Protein AF-X7ZCU8-F1 (afdb_monomer_lite)

Organism: NCBI:txid1299326

Secondary structure (DSSP, 8-state):
--TTS----TTS--TTTS-----HHHHHHHHHHHHHHHHTT------HHHHHHHHHTT-HHHHHHHHHHHTTS--

Radius of gyration: 14.74 Å; chains: 1; bounding box: 27×31×39 Å

Sequence (75 aa):
MLDCGHYADPHVGCRRCEPAPVTDVQAGGAVAAIEHLDAHGYPGLADYRTCRGMWRIGQRALAVAVHRRTSGEVA

Foldseek 3Di:
DDPVPDDDDPPDPDPVPPPDQQDLVNLVVLVVVQVVCVVVVHHRADDPSSLVSCVVNPVVVVSVVRVCVNVVVDD

Structure (mmCIF, N/CA/C/O backbone):
data_AF-X7ZCU8-F1
#
_entry.id   AF-X7ZCU8-F1
#
loop_
_atom_site.group_PDB
_atom_site.id
_atom_site.type_symbol
_atom_site.label_atom_id
_atom_site.label_alt_id
_atom_site.label_comp_id
_atom_site.label_asym_id
_atom_site.label_entity_id
_atom_site.label_seq_id
_atom_site.pdbx_PDB_ins_code
_atom_site.Cartn_x
_atom_site.Cartn_y
_atom_site.Cartn_z
_atom_site.occupancy
_atom_site.B_iso_or_equiv
_atom_site.auth_seq_id
_atom_site.auth_comp_id
_atom_site.auth_asym_id
_atom_site.auth_atom_id
_atom_site.pdbx_PDB_model_num
ATOM 1 N N . MET A 1 1 ? 10.594 24.019 -20.095 1.00 58.47 1 MET A N 1
ATOM 2 C CA . MET A 1 1 ? 11.274 22.781 -20.529 1.00 58.47 1 MET A CA 1
ATOM 3 C C . MET A 1 1 ? 12.128 22.349 -19.353 1.00 58.47 1 MET A C 1
ATOM 5 O O . MET A 1 1 ? 12.817 23.211 -18.827 1.00 58.47 1 MET A O 1
ATOM 9 N N . LEU A 1 2 ? 11.988 21.115 -18.863 1.00 63.41 2 LEU A N 1
ATOM 10 C CA . LEU A 1 2 ? 12.804 20.633 -17.740 1.00 63.41 2 LEU A CA 1
ATOM 11 C C . LEU A 1 2 ? 14.244 20.367 -18.205 1.00 63.41 2 LEU A C 1
ATOM 13 O O . LEU A 1 2 ? 14.449 20.116 -19.391 1.00 63.41 2 LEU A O 1
ATOM 17 N N . ASP A 1 3 ? 15.206 20.319 -17.280 1.00 69.62 3 ASP A N 1
ATOM 18 C CA . ASP A 1 3 ? 16.634 20.066 -17.577 1.00 69.62 3 ASP A CA 1
ATOM 19 C C . ASP A 1 3 ? 16.879 18.756 -18.347 1.00 69.62 3 ASP A C 1
ATOM 21 O O . ASP A 1 3 ? 17.842 18.612 -19.091 1.00 69.62 3 ASP A O 1
ATOM 25 N N . CYS A 1 4 ? 15.954 17.805 -18.232 1.00 73.56 4 CYS A N 1
ATOM 26 C CA . CYS A 1 4 ? 15.949 16.553 -18.985 1.00 73.56 4 CYS A CA 1
ATOM 27 C C . CYS A 1 4 ? 15.418 16.653 -20.435 1.00 73.56 4 CYS A C 1
ATOM 29 O O . CYS A 1 4 ? 15.207 15.624 -21.074 1.00 73.56 4 CYS A O 1
ATOM 31 N N . GLY A 1 5 ? 15.130 17.855 -20.947 1.00 72.88 5 GLY A N 1
ATOM 32 C CA . GLY A 1 5 ? 14.657 18.093 -22.320 1.00 72.88 5 GLY A CA 1
ATOM 33 C C . GLY A 1 5 ? 13.179 17.769 -22.576 1.00 72.88 5 GLY A C 1
ATOM 34 O O . GLY A 1 5 ? 12.677 17.983 -23.677 1.00 72.88 5 GLY A O 1
ATOM 35 N N . HIS A 1 6 ? 12.445 17.284 -21.572 1.00 73.31 6 HIS A N 1
ATOM 36 C CA . HIS A 1 6 ? 11.019 16.989 -21.694 1.00 73.31 6 HIS A CA 1
ATOM 37 C C . HIS A 1 6 ? 10.141 18.180 -21.277 1.00 73.31 6 HIS A C 1
ATOM 39 O O . HIS A 1 6 ? 10.430 18.897 -20.312 1.00 73.31 6 HIS A O 1
ATOM 45 N N . TYR A 1 7 ? 9.023 18.367 -21.985 1.00 63.09 7 TYR A N 1
ATOM 46 C CA . TYR A 1 7 ? 7.943 19.248 -21.544 1.00 63.09 7 TYR A CA 1
ATOM 47 C C . TYR A 1 7 ? 7.159 18.549 -20.433 1.00 63.09 7 TYR A C 1
ATOM 49 O O . TYR A 1 7 ? 6.403 17.614 -20.689 1.00 63.09 7 TYR A O 1
ATOM 57 N N . ALA A 1 8 ? 7.357 18.995 -19.199 1.00 64.38 8 ALA A N 1
ATOM 58 C CA . ALA A 1 8 ? 6.467 18.696 -18.091 1.00 64.38 8 ALA A CA 1
ATOM 59 C C . ALA A 1 8 ? 6.238 19.973 -17.279 1.00 64.38 8 ALA A C 1
ATOM 61 O O . ALA A 1 8 ? 6.955 20.967 -17.442 1.00 64.38 8 ALA A O 1
ATOM 62 N N . ASP A 1 9 ? 5.200 19.930 -16.457 1.00 65.25 9 ASP A N 1
ATOM 63 C CA . ASP A 1 9 ? 4.892 20.960 -15.477 1.00 65.25 9 ASP A CA 1
ATOM 64 C C . ASP A 1 9 ? 6.117 21.205 -14.564 1.00 65.25 9 ASP A C 1
ATOM 66 O O . ASP A 1 9 ? 6.705 20.233 -14.095 1.00 65.25 9 ASP A O 1
ATOM 70 N N . PRO A 1 10 ? 6.543 22.458 -14.310 1.00 63.44 10 PRO A N 1
ATOM 71 C CA . PRO A 1 10 ? 7.707 22.746 -13.462 1.00 63.44 10 PRO A CA 1
ATOM 72 C C . PRO A 1 10 ? 7.580 22.235 -12.019 1.00 63.44 10 PRO A C 1
ATOM 74 O O . PRO A 1 10 ? 8.587 22.047 -11.342 1.00 63.44 10 PRO A O 1
ATOM 77 N N . HIS A 1 11 ? 6.353 22.030 -11.545 1.00 62.75 11 HIS A N 1
ATOM 78 C CA . HIS A 1 11 ? 6.014 21.552 -10.208 1.00 62.75 11 HIS A CA 1
ATOM 79 C C . HIS A 1 11 ? 5.788 20.035 -10.156 1.00 62.75 11 HIS A C 1
ATOM 81 O O . HIS A 1 11 ? 5.609 19.483 -9.070 1.00 62.75 11 HIS A O 1
ATOM 87 N N . VAL A 1 12 ? 5.825 19.338 -11.298 1.00 61.81 12 VAL A N 1
ATOM 88 C CA . VAL A 1 12 ? 5.695 17.879 -11.380 1.00 61.81 12 VAL A CA 1
ATOM 89 C C . VAL A 1 12 ? 6.955 17.304 -12.021 1.00 61.81 12 VAL A C 1
ATOM 91 O O . VAL A 1 12 ? 7.352 17.691 -13.117 1.00 61.81 12 VAL A O 1
ATOM 94 N N . GLY A 1 13 ? 7.591 16.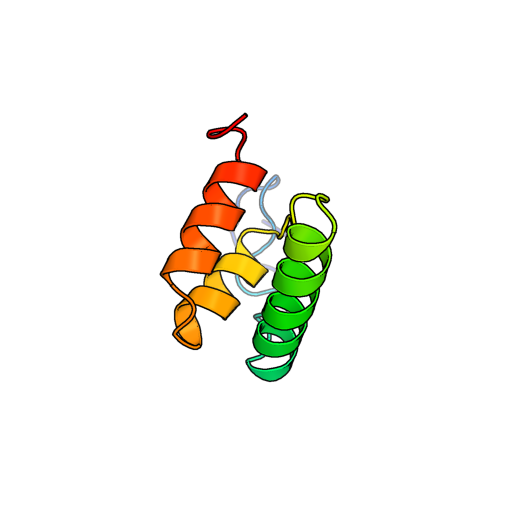345 -11.344 1.00 62.44 13 GLY A N 1
ATOM 95 C CA . GLY A 1 13 ? 8.762 15.653 -11.880 1.00 62.44 13 GLY A CA 1
ATOM 96 C C . GLY A 1 13 ? 8.523 15.123 -13.299 1.00 62.44 13 GLY A C 1
ATOM 97 O O . GLY A 1 13 ? 7.410 14.766 -13.693 1.00 62.44 13 GLY A O 1
ATOM 98 N N . CYS A 1 14 ? 9.577 15.074 -14.116 1.00 71.06 14 CYS A N 1
ATOM 99 C CA . CYS A 1 14 ? 9.446 14.504 -15.451 1.00 71.06 14 CYS A CA 1
ATOM 100 C C . CYS A 1 14 ? 9.067 13.022 -15.341 1.00 71.06 14 CYS A C 1
ATOM 102 O O . CYS A 1 14 ? 9.930 12.216 -15.022 1.00 71.06 14 CYS A O 1
ATOM 104 N N . ARG A 1 15 ? 7.844 12.617 -15.708 1.00 65.19 15 ARG A N 1
ATOM 105 C CA . ARG A 1 15 ? 7.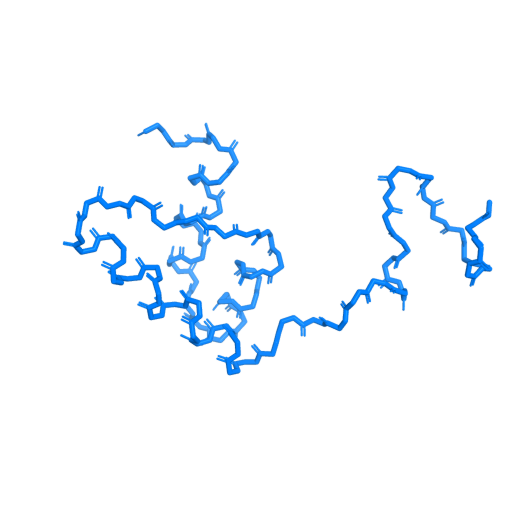416 11.196 -15.706 1.00 65.19 15 ARG A CA 1
ATOM 106 C C . ARG A 1 15 ? 8.375 10.220 -16.405 1.00 65.19 15 ARG A C 1
ATOM 108 O O . ARG A 1 15 ? 8.330 9.030 -16.121 1.00 65.19 15 ARG A O 1
ATOM 115 N N . ARG A 1 16 ? 9.193 10.699 -17.348 1.00 65.88 16 ARG A N 1
ATOM 116 C CA . ARG A 1 16 ? 10.205 9.902 -18.066 1.00 65.88 16 ARG A CA 1
ATOM 117 C C . ARG A 1 16 ? 11.541 9.789 -17.337 1.00 65.88 16 ARG A C 1
ATOM 119 O O . ARG A 1 16 ? 12.278 8.848 -17.597 1.00 65.88 16 ARG A O 1
ATOM 126 N N . CYS A 1 17 ? 11.848 10.745 -16.470 1.00 70.75 17 CYS A N 1
ATOM 127 C CA . CYS A 1 17 ? 13.084 10.794 -15.686 1.00 70.75 17 CYS A CA 1
ATOM 128 C C . CYS A 1 17 ? 12.835 10.540 -14.196 1.00 70.75 17 CYS A C 1
ATOM 130 O O . CYS A 1 17 ? 13.777 10.478 -13.413 1.00 70.75 17 CYS A O 1
ATOM 132 N N . GLU A 1 18 ? 11.570 10.411 -13.801 1.00 65.44 18 GLU A N 1
ATOM 133 C CA . GLU A 1 18 ? 11.170 9.981 -12.476 1.00 65.44 18 GLU A CA 1
ATOM 134 C C . GLU A 1 18 ? 11.805 8.619 -12.155 1.00 65.44 18 GLU A C 1
ATOM 136 O O . GLU A 1 18 ? 11.954 7.785 -13.055 1.00 65.44 18 GLU A O 1
ATOM 141 N N . PRO A 1 19 ? 12.187 8.390 -10.883 1.00 66.69 19 PRO A N 1
ATOM 142 C CA . PRO A 1 19 ? 12.838 7.154 -10.487 1.00 66.69 19 PRO A CA 1
ATOM 143 C C . PRO A 1 19 ? 12.018 5.938 -10.910 1.00 66.69 19 PRO A C 1
ATOM 145 O O . PRO A 1 19 ? 10.783 5.991 -10.956 1.00 66.69 19 PRO A O 1
ATOM 148 N N . ALA A 1 20 ? 12.734 4.851 -11.210 1.00 67.25 20 ALA A N 1
ATOM 149 C CA . ALA A 1 20 ? 12.154 3.599 -11.664 1.00 67.25 20 ALA A CA 1
ATOM 150 C C . ALA A 1 20 ? 10.942 3.198 -10.799 1.00 67.25 20 ALA A C 1
ATOM 152 O O . ALA A 1 20 ? 10.943 3.425 -9.583 1.00 67.25 20 ALA A O 1
ATOM 153 N N . PRO A 1 21 ? 9.895 2.617 -11.409 1.00 76.69 21 PRO A N 1
ATOM 154 C CA . PRO A 1 21 ? 8.720 2.193 -10.665 1.00 76.69 21 PRO A CA 1
ATOM 155 C C . PRO A 1 21 ? 9.118 1.229 -9.543 1.00 76.69 21 PRO A C 1
ATOM 157 O O . PRO A 1 21 ? 9.996 0.389 -9.737 1.00 76.69 21 PRO A O 1
ATOM 160 N N . VAL A 1 22 ? 8.428 1.329 -8.401 1.00 88.88 22 VAL A N 1
ATOM 161 C CA . VAL A 1 22 ? 8.554 0.392 -7.272 1.00 88.88 22 VAL A CA 1
ATOM 162 C C . VAL A 1 22 ? 8.532 -1.036 -7.815 1.00 88.88 22 VAL A C 1
ATOM 164 O O . VAL A 1 22 ? 7.614 -1.396 -8.561 1.00 88.88 22 VAL A O 1
ATOM 167 N N . THR A 1 23 ? 9.562 -1.826 -7.510 1.00 94.19 23 THR A N 1
ATOM 168 C CA . THR A 1 23 ? 9.663 -3.218 -7.974 1.00 94.19 23 THR A CA 1
ATOM 169 C C . THR A 1 23 ? 8.665 -4.107 -7.235 1.00 94.19 23 THR A C 1
ATOM 171 O O . THR A 1 23 ? 8.157 -3.732 -6.181 1.00 94.19 23 THR A O 1
ATOM 174 N N . ASP A 1 24 ? 8.375 -5.300 -7.756 1.00 94.94 24 ASP A N 1
ATOM 175 C CA . ASP A 1 24 ? 7.448 -6.222 -7.079 1.00 94.94 24 ASP A CA 1
ATOM 176 C C . ASP A 1 24 ? 7.979 -6.678 -5.710 1.00 94.94 24 ASP A C 1
ATOM 178 O O . ASP A 1 24 ? 7.206 -6.805 -4.765 1.00 94.94 24 ASP A O 1
ATOM 182 N N . VAL A 1 25 ? 9.303 -6.825 -5.565 1.00 97.38 25 VAL A N 1
ATOM 183 C CA . VAL A 1 25 ? 9.949 -7.135 -4.277 1.00 97.38 25 VAL A CA 1
ATOM 184 C C . VAL A 1 25 ? 9.779 -5.983 -3.287 1.00 97.38 25 VAL A C 1
ATOM 186 O O . VAL A 1 25 ? 9.419 -6.209 -2.136 1.00 97.38 25 VAL A O 1
ATOM 189 N N . GLN A 1 26 ? 9.987 -4.739 -3.730 1.00 97.31 26 GLN A N 1
ATOM 190 C CA . GLN A 1 26 ? 9.768 -3.561 -2.886 1.00 97.31 26 GLN A CA 1
ATOM 191 C C . GLN A 1 26 ? 8.293 -3.405 -2.505 1.00 97.31 26 GLN A C 1
ATOM 193 O O . GLN A 1 26 ? 7.993 -3.091 -1.357 1.00 97.31 26 GLN A O 1
ATOM 198 N N . ALA A 1 27 ? 7.372 -3.666 -3.436 1.00 97.31 27 ALA A N 1
ATOM 199 C CA . ALA A 1 27 ? 5.941 -3.651 -3.160 1.00 97.31 27 ALA A CA 1
ATOM 200 C C . ALA A 1 27 ? 5.556 -4.729 -2.133 1.00 97.31 27 ALA A C 1
ATOM 202 O O . ALA A 1 27 ? 4.806 -4.437 -1.208 1.00 97.31 27 ALA A O 1
ATOM 203 N N . GLY A 1 28 ? 6.106 -5.942 -2.245 1.00 98.12 28 GLY A N 1
ATOM 204 C CA . GLY A 1 28 ? 5.910 -7.005 -1.255 1.00 98.12 28 GLY A CA 1
ATOM 205 C C . GLY A 1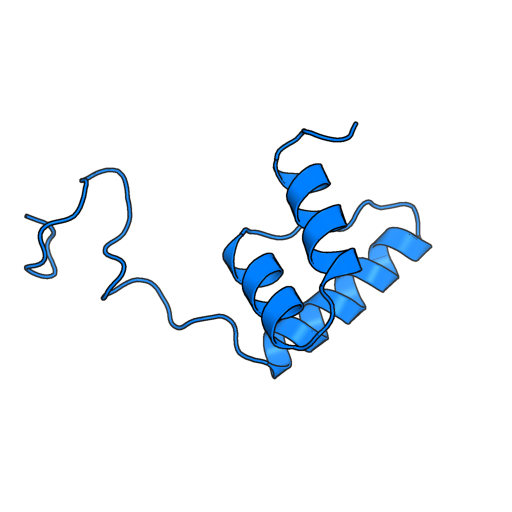 28 ? 6.468 -6.642 0.124 1.00 98.12 28 GLY A C 1
ATOM 206 O O . GLY A 1 28 ? 5.796 -6.843 1.132 1.00 98.12 28 GLY A O 1
ATOM 207 N N . GLY A 1 29 ? 7.655 -6.032 0.176 1.00 98.31 29 GLY A N 1
ATOM 208 C CA . GLY A 1 29 ? 8.229 -5.521 1.424 1.00 98.31 29 GLY A CA 1
ATOM 209 C C . GLY A 1 29 ? 7.375 -4.423 2.064 1.00 98.31 29 GLY A C 1
ATOM 210 O O . GLY A 1 29 ? 7.172 -4.431 3.276 1.00 98.31 29 GLY A O 1
ATOM 211 N N . ALA A 1 30 ? 6.820 -3.515 1.256 1.00 97.88 30 ALA A N 1
ATOM 212 C CA . ALA A 1 30 ? 5.913 -2.475 1.735 1.00 97.88 30 ALA A CA 1
ATOM 213 C C . ALA A 1 30 ? 4.629 -3.064 2.336 1.00 97.88 30 ALA A C 1
ATOM 215 O O . ALA A 1 30 ? 4.198 -2.612 3.390 1.00 97.88 30 ALA A O 1
ATOM 216 N N . VAL A 1 31 ? 4.053 -4.097 1.710 1.00 98.44 31 VAL A N 1
ATOM 217 C CA . VAL A 1 31 ? 2.875 -4.809 2.239 1.00 98.44 31 VAL A CA 1
ATOM 218 C C . VAL A 1 31 ? 3.171 -5.372 3.625 1.00 98.44 31 VAL A C 1
ATOM 220 O O . VAL A 1 31 ? 2.451 -5.052 4.564 1.00 98.44 31 VAL A O 1
ATOM 223 N N . ALA A 1 32 ? 4.268 -6.120 3.770 1.00 98.38 32 ALA A N 1
ATOM 224 C CA . ALA A 1 32 ? 4.645 -6.712 5.052 1.00 98.38 32 ALA A CA 1
ATOM 225 C C . ALA A 1 32 ? 4.883 -5.649 6.141 1.00 98.38 32 ALA A C 1
ATOM 227 O O . ALA A 1 32 ? 4.477 -5.828 7.287 1.00 98.38 32 ALA A O 1
ATOM 228 N N . ALA A 1 33 ? 5.510 -4.522 5.788 1.00 98.25 33 ALA A N 1
ATOM 229 C CA . ALA A 1 33 ? 5.732 -3.422 6.722 1.00 98.25 33 ALA A CA 1
ATOM 230 C C . ALA A 1 33 ? 4.418 -2.749 7.154 1.00 98.25 33 ALA A C 1
ATOM 232 O O . ALA A 1 33 ? 4.234 -2.471 8.337 1.00 98.25 33 ALA A O 1
ATOM 233 N N . ILE A 1 34 ? 3.497 -2.511 6.215 1.00 97.94 34 ILE A N 1
ATOM 234 C CA . ILE A 1 34 ? 2.183 -1.914 6.492 1.00 97.94 34 ILE A CA 1
ATOM 235 C C . ILE A 1 34 ? 1.361 -2.828 7.397 1.00 97.94 34 ILE A C 1
ATOM 237 O O . ILE A 1 34 ? 0.828 -2.363 8.397 1.00 97.94 34 ILE A O 1
ATOM 241 N N . GLU A 1 35 ? 1.293 -4.121 7.083 1.00 97.31 35 GLU A N 1
ATOM 242 C CA . GLU A 1 35 ? 0.570 -5.099 7.900 1.00 97.31 35 GLU A CA 1
ATOM 243 C C . GLU A 1 35 ? 1.146 -5.186 9.318 1.00 97.31 35 GLU A C 1
ATOM 245 O O . GLU A 1 35 ? 0.392 -5.246 10.288 1.00 97.31 35 GLU A O 1
ATOM 250 N N . HIS A 1 36 ? 2.475 -5.134 9.453 1.00 98.00 36 HIS A N 1
ATOM 251 C CA . HIS A 1 36 ? 3.135 -5.113 10.755 1.00 98.00 36 HIS A CA 1
ATOM 252 C C . HIS A 1 36 ? 2.781 -3.859 11.567 1.00 98.00 36 HIS A C 1
ATOM 254 O O . HIS A 1 36 ? 2.439 -3.966 12.743 1.00 98.00 36 HIS A O 1
ATOM 260 N N . LEU A 1 37 ? 2.830 -2.676 10.949 1.00 97.31 37 LEU A N 1
ATOM 261 C CA . LEU A 1 37 ? 2.453 -1.422 11.604 1.00 97.31 37 LEU A CA 1
ATOM 262 C C . LEU A 1 37 ? 0.978 -1.440 12.032 1.00 97.31 37 LEU A C 1
ATOM 264 O O . LEU A 1 37 ? 0.680 -1.166 13.198 1.00 97.31 37 LEU A O 1
ATOM 268 N N . ASP A 1 38 ? 0.081 -1.841 11.127 1.00 95.94 38 ASP A N 1
ATOM 269 C CA . ASP A 1 38 ? -1.361 -1.901 11.375 1.00 95.94 38 ASP A CA 1
ATOM 270 C C . ASP A 1 38 ? -1.6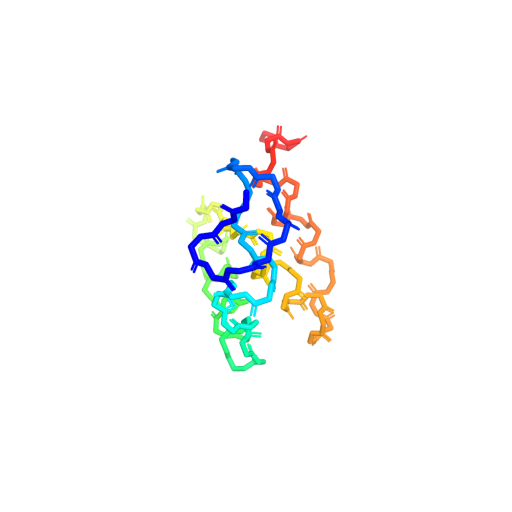81 -2.866 12.532 1.00 95.94 38 ASP A C 1
ATOM 272 O O . ASP A 1 38 ? -2.488 -2.543 13.406 1.00 95.94 38 ASP A O 1
ATOM 276 N N . ALA A 1 39 ? -0.989 -4.009 12.610 1.00 97.12 39 ALA A N 1
ATOM 277 C CA . ALA A 1 39 ? -1.125 -4.963 13.713 1.00 97.12 39 ALA A CA 1
ATOM 278 C C . ALA A 1 39 ? -0.694 -4.395 15.079 1.00 97.12 39 ALA A C 1
ATOM 280 O O . ALA A 1 39 ? -1.163 -4.861 16.118 1.00 97.12 39 ALA A O 1
ATOM 281 N N . HIS A 1 40 ? 0.172 -3.380 15.092 1.00 97.62 40 HIS A N 1
ATOM 282 C CA . HIS A 1 40 ? 0.636 -2.694 16.299 1.00 97.62 40 HIS A CA 1
ATOM 283 C C . HIS A 1 40 ? -0.104 -1.377 16.583 1.00 97.62 40 HIS A C 1
ATOM 285 O O . HIS A 1 40 ? 0.276 -0.646 17.496 1.00 97.62 40 HIS A O 1
ATOM 291 N N . GLY A 1 41 ? -1.176 -1.081 15.841 1.00 95.81 41 GLY A N 1
ATOM 292 C CA . GLY A 1 41 ? -1.977 0.131 16.028 1.00 95.81 41 GLY A CA 1
ATOM 293 C C . GLY A 1 41 ? -1.350 1.392 15.433 1.00 95.81 41 GLY A C 1
ATOM 294 O O . GLY A 1 41 ? -1.823 2.495 15.705 1.00 95.81 41 GLY A O 1
ATOM 295 N N . TYR A 1 42 ? -0.310 1.246 14.609 1.00 94.62 42 TYR A N 1
ATOM 296 C CA . TYR A 1 42 ? 0.280 2.343 13.854 1.00 94.62 42 TYR A CA 1
ATOM 297 C C . TYR A 1 42 ? -0.244 2.285 12.418 1.00 94.62 42 TYR A C 1
ATOM 299 O O . TYR A 1 42 ? 0.056 1.328 11.713 1.00 94.62 42 TYR A O 1
ATOM 307 N N . PRO A 1 43 ? -1.015 3.273 11.942 1.00 92.00 43 PRO A N 1
ATOM 308 C CA . PRO A 1 43 ? -1.538 3.219 10.586 1.00 92.00 43 PRO A CA 1
ATOM 309 C C . PRO A 1 43 ? -0.392 3.292 9.568 1.00 92.00 43 PRO A C 1
ATOM 311 O O . PRO A 1 43 ? 0.283 4.315 9.451 1.00 92.00 43 PRO A O 1
ATOM 314 N N . GLY A 1 44 ? -0.185 2.211 8.815 1.00 94.19 44 GLY A N 1
ATOM 315 C CA . GLY A 1 44 ? 0.782 2.169 7.725 1.00 94.19 44 GLY A CA 1
ATOM 316 C C . GLY A 1 44 ? 0.412 3.154 6.613 1.00 94.19 44 GLY A C 1
ATOM 317 O O . GLY A 1 44 ? -0.693 3.108 6.065 1.00 94.19 44 GLY A O 1
ATOM 318 N N . LEU A 1 45 ? 1.349 4.037 6.265 1.00 95.75 45 LEU A N 1
ATOM 319 C CA . LEU A 1 45 ? 1.209 5.019 5.190 1.00 95.75 45 LEU A CA 1
ATOM 320 C C . LEU A 1 45 ? 2.192 4.709 4.066 1.00 95.75 45 LEU A C 1
ATOM 322 O O . LEU A 1 45 ? 3.310 4.253 4.309 1.00 95.75 45 LEU A O 1
ATOM 326 N N . ALA A 1 46 ? 1.783 4.982 2.830 1.00 94.94 46 ALA A N 1
ATOM 327 C CA . ALA A 1 46 ? 2.637 4.784 1.671 1.00 94.94 46 ALA A CA 1
ATOM 328 C C . ALA A 1 46 ? 2.294 5.778 0.565 1.00 94.94 46 ALA A C 1
ATOM 330 O O . ALA A 1 46 ? 1.134 6.130 0.354 1.00 94.94 46 ALA A O 1
ATOM 331 N N . ASP A 1 47 ? 3.311 6.202 -0.183 1.00 92.75 47 ASP A N 1
ATOM 332 C CA . ASP A 1 47 ? 3.102 7.102 -1.309 1.00 92.75 47 ASP A CA 1
ATOM 333 C C . ASP A 1 47 ? 2.280 6.449 -2.438 1.00 92.75 47 ASP A C 1
ATOM 335 O O . ASP A 1 47 ? 2.067 5.231 -2.506 1.00 92.75 47 ASP A O 1
ATOM 339 N N . TYR A 1 48 ? 1.822 7.282 -3.373 1.00 90.88 48 TYR A N 1
ATOM 340 C CA . TYR A 1 48 ? 1.037 6.837 -4.524 1.00 90.88 48 TYR A CA 1
ATOM 341 C C . TYR A 1 48 ? 1.734 5.735 -5.343 1.00 90.88 48 TYR A C 1
ATOM 343 O O . TYR A 1 48 ? 1.074 4.818 -5.837 1.00 90.88 48 TYR A O 1
ATOM 351 N N . ARG A 1 49 ? 3.063 5.796 -5.505 1.00 91.00 49 ARG A N 1
ATOM 352 C CA . ARG A 1 49 ? 3.806 4.825 -6.326 1.00 91.00 49 ARG A CA 1
ATOM 353 C C . ARG A 1 49 ? 3.858 3.462 -5.658 1.00 91.00 49 ARG A C 1
ATOM 355 O O . ARG A 1 49 ? 3.696 2.449 -6.337 1.00 91.00 49 ARG A O 1
ATOM 362 N N . THR A 1 50 ? 4.031 3.449 -4.347 1.00 95.12 50 THR A N 1
ATOM 363 C CA . THR A 1 50 ? 4.015 2.253 -3.514 1.00 95.12 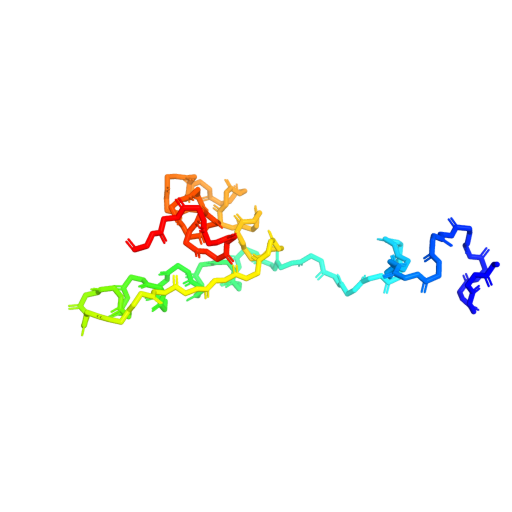50 THR A CA 1
ATOM 364 C C . THR A 1 50 ? 2.621 1.642 -3.514 1.00 95.12 50 THR A C 1
ATOM 366 O O . THR A 1 50 ? 2.489 0.467 -3.843 1.00 95.12 50 THR A O 1
ATOM 369 N N . CYS A 1 51 ? 1.568 2.446 -3.317 1.00 95.56 51 CYS A N 1
ATOM 370 C CA . CYS A 1 51 ? 0.177 1.991 -3.441 1.00 95.56 51 CYS A CA 1
ATOM 371 C C . CYS A 1 51 ? -0.107 1.385 -4.828 1.00 95.56 51 CYS A C 1
ATOM 373 O O . CYS A 1 51 ? -0.720 0.323 -4.946 1.00 95.56 51 CYS A O 1
ATOM 375 N N . ARG A 1 52 ? 0.388 2.009 -5.905 1.00 93.88 52 ARG A N 1
ATOM 376 C CA . ARG A 1 52 ? 0.273 1.464 -7.267 1.00 93.88 52 ARG A CA 1
ATOM 377 C C . ARG A 1 52 ? 1.045 0.151 -7.435 1.00 93.88 52 ARG A C 1
ATOM 379 O O . ARG A 1 52 ? 0.549 -0.754 -8.105 1.00 93.88 52 ARG A O 1
ATOM 386 N N . GLY A 1 53 ? 2.233 0.037 -6.842 1.00 95.12 53 GLY A N 1
ATOM 387 C CA . GLY A 1 53 ? 3.021 -1.198 -6.802 1.00 95.12 53 GLY A CA 1
ATOM 388 C C . GLY A 1 53 ? 2.264 -2.329 -6.106 1.00 95.12 53 GLY A C 1
ATOM 389 O O . GLY A 1 53 ? 2.104 -3.402 -6.683 1.00 95.12 53 GLY A O 1
ATOM 390 N N . MET A 1 54 ? 1.699 -2.056 -4.928 1.00 97.31 54 MET A N 1
ATOM 391 C CA . MET A 1 54 ? 0.849 -2.984 -4.171 1.00 97.31 54 MET A CA 1
ATOM 392 C C . MET A 1 54 ? -0.367 -3.440 -4.989 1.00 97.31 54 MET A C 1
ATOM 394 O O . MET A 1 54 ? -0.654 -4.633 -5.079 1.00 97.31 54 MET A O 1
ATOM 398 N N . TRP A 1 55 ? -1.056 -2.505 -5.652 1.00 96.56 55 TRP A N 1
ATOM 399 C CA . TRP A 1 55 ? -2.185 -2.823 -6.530 1.00 96.56 55 TRP A CA 1
ATOM 400 C C . TRP A 1 55 ? -1.777 -3.750 -7.682 1.00 96.56 55 TRP A C 1
ATOM 402 O O . TRP A 1 55 ? -2.508 -4.691 -8.010 1.00 96.56 55 TRP A O 1
ATOM 412 N N . ARG A 1 56 ? -0.612 -3.495 -8.298 1.00 95.12 56 ARG A N 1
ATOM 413 C CA . ARG A 1 56 ? -0.072 -4.307 -9.400 1.00 95.12 56 ARG A CA 1
ATOM 414 C C . ARG A 1 56 ? 0.181 -5.749 -8.965 1.00 95.12 56 ARG A C 1
ATOM 416 O O . ARG A 1 56 ? -0.183 -6.650 -9.712 1.00 95.12 56 ARG A O 1
ATOM 423 N N . ILE A 1 57 ? 0.733 -5.963 -7.770 1.00 96.81 57 ILE A N 1
ATOM 424 C CA . ILE A 1 57 ? 1.028 -7.307 -7.238 1.00 96.81 57 ILE A CA 1
ATOM 425 C C . ILE A 1 57 ? -0.191 -8.010 -6.612 1.00 96.81 57 ILE A C 1
ATOM 427 O O . ILE A 1 57 ? -0.047 -9.049 -5.979 1.00 96.81 57 ILE A O 1
ATOM 431 N N . GLY A 1 58 ? -1.400 -7.460 -6.772 1.00 97.50 58 GLY A N 1
ATOM 432 C CA . GLY A 1 58 ? -2.649 -8.093 -6.336 1.00 97.50 58 GLY A CA 1
ATOM 433 C C . GLY A 1 58 ? -3.170 -7.644 -4.968 1.00 97.50 58 GLY A C 1
ATOM 434 O O . GLY A 1 58 ? -4.316 -7.944 -4.642 1.00 97.50 58 GLY A O 1
ATOM 435 N N . GLN A 1 59 ? -2.419 -6.835 -4.217 1.00 97.56 59 GLN A N 1
ATOM 436 C CA . GLN A 1 59 ? -2.806 -6.316 -2.895 1.00 97.56 59 GLN A CA 1
ATOM 437 C C . GLN A 1 59 ? -3.728 -5.090 -2.996 1.00 97.56 59 GLN A C 1
ATOM 439 O O . GLN A 1 59 ? -3.507 -4.045 -2.386 1.00 97.56 59 GLN A O 1
ATOM 444 N N . ARG A 1 60 ? -4.772 -5.196 -3.826 1.00 97.31 60 ARG A N 1
ATOM 445 C CA . ARG A 1 60 ? -5.615 -4.063 -4.247 1.00 97.31 60 ARG A CA 1
ATOM 446 C C . ARG A 1 60 ? -6.397 -3.436 -3.096 1.00 97.31 60 ARG A C 1
ATOM 448 O O . ARG A 1 60 ? -6.442 -2.215 -2.998 1.00 97.31 60 ARG A O 1
ATOM 455 N N . ALA A 1 61 ? -6.998 -4.253 -2.230 1.00 97.44 61 ALA A N 1
ATOM 456 C CA . ALA A 1 61 ? -7.789 -3.758 -1.103 1.00 97.44 61 ALA A CA 1
ATOM 457 C C . ALA A 1 61 ? -6.920 -2.960 -0.118 1.00 97.44 61 ALA A C 1
ATOM 459 O O . ALA A 1 61 ? -7.255 -1.824 0.221 1.00 97.44 61 ALA A O 1
ATOM 460 N N . LEU A 1 62 ? -5.764 -3.518 0.254 1.00 96.88 62 LEU A N 1
ATOM 461 C CA . LEU A 1 62 ? -4.795 -2.849 1.118 1.00 96.88 62 LEU A CA 1
ATOM 462 C C . LEU A 1 62 ? -4.262 -1.563 0.471 1.00 96.88 62 LEU A C 1
ATOM 464 O O . LEU A 1 62 ? -4.220 -0.525 1.122 1.00 96.88 62 LEU A O 1
ATOM 468 N N . ALA A 1 63 ? -3.940 -1.596 -0.827 1.00 96.88 63 ALA A N 1
ATOM 469 C CA . ALA A 1 63 ? -3.490 -0.420 -1.570 1.00 96.88 63 ALA A CA 1
ATOM 470 C C . ALA A 1 63 ? -4.507 0.737 -1.538 1.00 96.88 63 ALA A C 1
ATOM 472 O O . ALA A 1 63 ? -4.116 1.885 -1.345 1.00 96.88 63 ALA A O 1
ATOM 473 N N . VAL A 1 64 ? -5.808 0.455 -1.693 1.00 96.31 64 VAL A N 1
ATOM 474 C CA . VAL A 1 64 ? -6.865 1.483 -1.589 1.00 96.31 64 VAL A CA 1
ATOM 475 C C . VAL A 1 64 ? -6.963 2.027 -0.177 1.00 96.31 64 VAL A C 1
ATOM 477 O O . VAL A 1 64 ? -7.044 3.240 0.000 1.00 96.31 64 VAL A O 1
ATOM 480 N N . ALA A 1 65 ? -6.962 1.146 0.823 1.00 95.88 65 ALA A N 1
ATOM 481 C CA . ALA A 1 65 ? -7.061 1.555 2.217 1.00 95.88 65 ALA A CA 1
ATOM 482 C C . ALA A 1 65 ? -5.897 2.476 2.608 1.00 95.88 65 ALA A C 1
ATOM 484 O O . ALA A 1 65 ? -6.109 3.520 3.218 1.00 95.88 65 ALA A O 1
ATOM 485 N N . VAL A 1 66 ? -4.671 2.128 2.216 1.00 96.50 66 VAL A N 1
ATOM 486 C CA . VAL A 1 66 ? -3.471 2.936 2.480 1.00 96.50 66 VAL A CA 1
ATOM 487 C C . VAL A 1 66 ? -3.492 4.245 1.692 1.00 96.50 66 VAL A C 1
ATOM 489 O O . VAL A 1 66 ? -3.165 5.289 2.254 1.00 96.50 66 VAL A O 1
ATOM 492 N N . HIS A 1 67 ? -3.933 4.230 0.430 1.00 95.38 67 HIS A N 1
ATOM 493 C CA . HIS A 1 67 ? -4.056 5.451 -0.366 1.00 95.38 67 HIS A CA 1
ATOM 494 C C . HIS A 1 67 ? -5.021 6.451 0.276 1.00 95.38 67 HIS A C 1
ATOM 496 O O . HIS A 1 67 ? -4.650 7.606 0.453 1.00 95.38 67 HIS A O 1
ATOM 502 N N . ARG A 1 68 ? -6.208 5.990 0.691 1.00 94.31 68 ARG A N 1
ATOM 503 C CA . ARG A 1 68 ? -7.222 6.823 1.356 1.00 94.31 68 ARG A CA 1
ATOM 504 C C . ARG A 1 68 ? -6.746 7.385 2.695 1.00 94.31 68 ARG A C 1
ATOM 506 O O . ARG A 1 68 ? -7.001 8.545 3.000 1.00 94.31 68 ARG A O 1
ATOM 513 N N . ARG A 1 69 ? -6.030 6.579 3.487 1.00 93.88 69 ARG A N 1
ATOM 514 C CA . ARG A 1 69 ? -5.379 7.053 4.721 1.00 93.88 69 ARG A CA 1
ATOM 515 C C . ARG A 1 69 ? -4.357 8.148 4.415 1.00 93.88 69 ARG A C 1
ATOM 517 O O . ARG A 1 69 ? -4.359 9.198 5.044 1.00 93.88 69 ARG A O 1
ATOM 524 N N . THR A 1 70 ? -3.520 7.930 3.403 1.00 92.75 70 THR A N 1
ATOM 525 C CA . THR A 1 70 ? -2.451 8.866 3.021 1.00 92.75 70 THR A CA 1
ATOM 526 C C . THR A 1 70 ? -2.994 10.163 2.410 1.00 92.75 70 THR A C 1
ATOM 528 O O . THR A 1 70 ? -2.399 11.218 2.609 1.00 92.75 70 THR A O 1
ATOM 531 N N . SER A 1 71 ? -4.123 10.122 1.694 1.00 90.06 71 SER A N 1
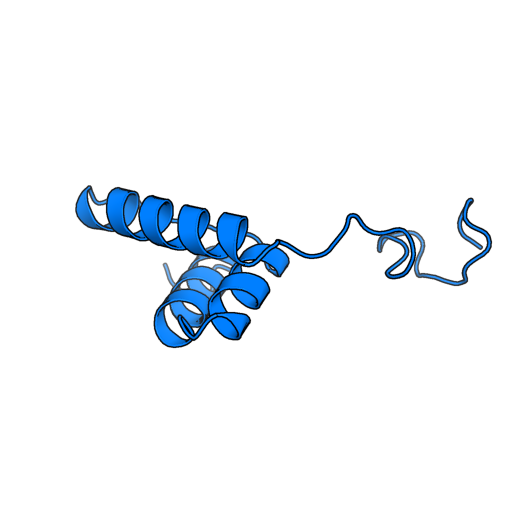ATOM 532 C CA . SER A 1 71 ? -4.784 11.317 1.150 1.00 90.06 71 SER A CA 1
ATOM 533 C C . SER A 1 71 ? -5.595 12.100 2.190 1.00 90.06 71 SER A C 1
ATOM 535 O O . SER A 1 71 ? -6.107 13.170 1.869 1.00 90.06 71 SER A O 1
ATOM 537 N N . GLY A 1 72 ? -5.705 11.597 3.426 1.00 87.31 72 GLY A N 1
ATOM 538 C CA . GLY A 1 72 ? -6.509 12.214 4.482 1.00 87.31 72 GLY A CA 1
ATOM 539 C C . GLY A 1 72 ? -8.018 12.053 4.280 1.00 87.31 72 GLY A C 1
ATOM 540 O O . GLY A 1 72 ? -8.797 12.761 4.909 1.00 87.31 72 GLY A O 1
ATOM 541 N N . GLU A 1 73 ? -8.448 11.133 3.410 1.00 84.38 73 GLU A N 1
ATOM 542 C CA . GLU A 1 73 ? -9.869 10.816 3.203 1.00 84.38 73 GLU A CA 1
ATOM 543 C C . GLU A 1 73 ? -10.464 10.002 4.358 1.00 84.38 73 GLU A C 1
ATOM 545 O O . GLU A 1 73 ? -11.683 9.951 4.517 1.00 84.38 73 GLU A O 1
ATOM 550 N N . VAL A 1 74 ? -9.617 9.342 5.150 1.00 67.94 74 VAL A N 1
ATOM 551 C CA . VAL A 1 74 ? -10.018 8.536 6.307 1.00 67.94 74 VAL A CA 1
ATOM 552 C C . VAL A 1 74 ? -9.197 8.992 7.510 1.00 67.94 74 VAL A C 1
ATOM 554 O O . VAL A 1 74 ? -7.968 8.910 7.469 1.00 67.94 74 VAL A O 1
ATOM 557 N N . ALA A 1 75 ? -9.897 9.497 8.531 1.00 54.25 75 ALA A N 1
ATOM 558 C CA . ALA A 1 75 ? -9.356 9.877 9.836 1.00 54.25 75 ALA A CA 1
ATOM 559 C C . ALA A 1 75 ? -9.209 8.660 10.758 1.00 54.25 75 ALA A C 1
ATOM 561 O O . ALA A 1 75 ? -10.096 7.775 10.702 1.00 54.25 75 ALA A O 1
#

pLDDT: mean 86.45, std 13.9, range [54.25, 98.44]